Protein AF-G6E9U9-F1 (afdb_monomer_lite)

Sequence (140 aa):
MLRTDHERTADTSAVPAGVEQVDWLHEDGREKLQLRARAKLARVLGRGEQDKRLRRYQALAERRVQRGLAMLSRGRVVVTDRLHAHILSVLLDIPHVALDNNYGKVSGFARQWTGNYEGYRSAATRAEAFEIACADLGAN

Secondary structure (DSSP, 8-state):
----STT--S---PPPTT-----TT---HHHHHHHHHHHHHHHHH-S-HHHHHHHHHHHHHHHHHHHHHHHHTT-SSEEES-HHHHHHHHHTT--EEEEPPTT-HHHHHHHHHTTT-TTEEEESSHHHHHHHHHHHHH--

Foldseek 3Di:
DADPDPQHDPAPDDDDPPDDDDDLVDDDPVVVVVLVVVLVVCVVVDDDPVVSVVVSVVVVVVVSVVVLLVVLVVDQEEEYQDQVNVVVCLVVVHQYEYADTPVCVNVVVCVVPPVPPPSYHYDPHPVVRVVVRVVVVVVD

InterPro domains:
  IPR007345 Polysaccharide pyruvyl transferase [PF04230] (41-102)

Radius of gyration: 17.87 Å; chains: 1; bounding box: 44×34×49 Å

Organism: NCBI:txid1088721

pLDDT: mean 81.42, std 11.97, range [47.53, 96.5]

Structure (mmCIF, N/CA/C/O backbone):
data_AF-G6E9U9-F1
#
_entry.id   AF-G6E9U9-F1
#
loop_
_atom_site.group_PDB
_atom_site.id
_atom_site.type_symbol
_atom_site.label_atom_id
_atom_site.label_alt_id
_atom_site.label_comp_id
_atom_site.label_asym_id
_atom_site.label_entity_id
_atom_site.label_seq_id
_atom_site.pdbx_PDB_ins_code
_atom_site.Cartn_x
_atom_site.Cartn_y
_atom_site.Cartn_z
_atom_site.occupancy
_atom_site.B_iso_or_equiv
_atom_site.auth_seq_id
_atom_site.auth_comp_id
_atom_site.auth_asym_id
_atom_site.auth_atom_id
_atom_site.pdbx_PDB_model_num
ATOM 1 N N . MET A 1 1 ? -2.819 1.007 -7.771 1.00 71.56 1 MET A N 1
ATOM 2 C CA . MET A 1 1 ? -3.397 1.809 -6.678 1.00 71.56 1 MET A CA 1
ATOM 3 C C . MET A 1 1 ? -2.682 3.146 -6.581 1.00 71.56 1 MET A C 1
ATOM 5 O O . MET A 1 1 ? -1.570 3.189 -6.088 1.00 71.56 1 MET A O 1
ATOM 9 N N . LEU A 1 2 ? -3.262 4.218 -7.113 1.00 71.50 2 LEU A N 1
ATOM 10 C CA . LEU A 1 2 ? -2.526 5.470 -7.350 1.00 71.50 2 LEU A CA 1
ATOM 11 C C . LEU A 1 2 ? -3.321 6.649 -6.804 1.00 71.50 2 LEU A C 1
ATOM 13 O O . LEU A 1 2 ? -4.552 6.627 -6.867 1.00 71.50 2 LEU A O 1
ATOM 17 N N . ARG A 1 3 ? -2.637 7.646 -6.242 1.00 71.12 3 ARG A N 1
ATOM 18 C CA . ARG A 1 3 ? -3.290 8.817 -5.648 1.00 71.12 3 ARG A CA 1
ATOM 19 C C . ARG A 1 3 ? -3.914 9.728 -6.703 1.00 71.12 3 ARG A C 1
ATOM 21 O O . ARG A 1 3 ? -3.365 9.915 -7.790 1.00 71.12 3 ARG A O 1
ATOM 28 N N . THR A 1 4 ? -5.051 10.332 -6.359 1.00 62.31 4 THR A N 1
ATOM 29 C CA . THR A 1 4 ? -5.732 11.344 -7.186 1.00 62.31 4 THR A CA 1
ATOM 30 C C . THR A 1 4 ? -5.737 12.752 -6.571 1.00 62.31 4 THR A C 1
ATOM 32 O O . THR A 1 4 ? -6.385 13.636 -7.123 1.00 62.31 4 THR A O 1
ATOM 35 N N . ASP A 1 5 ? -5.076 12.973 -5.428 1.00 61.31 5 ASP A N 1
ATOM 36 C CA . ASP A 1 5 ? -5.007 14.261 -4.713 1.00 61.31 5 ASP A CA 1
ATOM 37 C C . ASP A 1 5 ? -3.812 15.140 -5.154 1.00 61.31 5 ASP A C 1
ATOM 39 O O . ASP A 1 5 ? -3.073 14.794 -6.073 1.00 61.31 5 ASP A O 1
ATOM 43 N N . HIS A 1 6 ? -3.619 16.309 -4.525 1.00 50.62 6 HIS A N 1
ATOM 44 C CA . HIS A 1 6 ? -2.570 17.283 -4.891 1.00 50.62 6 HIS A CA 1
ATOM 45 C C . HIS A 1 6 ? -1.129 16.761 -4.748 1.00 50.62 6 HIS A C 1
ATOM 47 O O . HIS A 1 6 ? -0.206 17.386 -5.260 1.00 50.62 6 HIS A O 1
ATOM 53 N N . GLU A 1 7 ? -0.928 15.625 -4.077 1.00 56.16 7 GLU A N 1
ATOM 54 C CA . GLU A 1 7 ? 0.373 14.954 -3.969 1.00 56.16 7 GLU A CA 1
ATOM 55 C C . GLU A 1 7 ? 0.637 13.973 -5.128 1.00 56.16 7 GLU A C 1
ATOM 57 O O . GLU A 1 7 ? 1.621 13.233 -5.088 1.00 56.16 7 GLU A O 1
ATOM 62 N N . ARG A 1 8 ? -0.226 13.944 -6.157 1.00 62.94 8 ARG A N 1
ATOM 63 C CA . ARG A 1 8 ? -0.003 13.160 -7.377 1.00 62.94 8 ARG A CA 1
ATOM 64 C C . ARG A 1 8 ? 1.308 13.591 -8.036 1.00 62.94 8 ARG A C 1
ATOM 66 O O . ARG A 1 8 ? 1.530 14.778 -8.273 1.00 62.94 8 ARG A O 1
ATOM 73 N N . THR A 1 9 ? 2.153 12.623 -8.383 1.00 60.38 9 THR A N 1
ATOM 74 C CA . THR A 1 9 ? 3.315 12.867 -9.241 1.00 60.38 9 THR A CA 1
ATOM 75 C C . THR A 1 9 ? 2.864 13.494 -10.567 1.00 60.38 9 THR A C 1
ATOM 77 O O . THR A 1 9 ? 1.781 13.204 -11.076 1.00 60.38 9 THR A O 1
ATOM 80 N N . ALA A 1 10 ? 3.676 14.400 -11.122 1.00 56.75 10 ALA A N 1
ATOM 81 C CA . ALA A 1 10 ? 3.343 15.138 -12.349 1.00 56.75 10 ALA A CA 1
ATOM 82 C C . ALA A 1 10 ? 3.174 14.228 -13.585 1.00 56.75 10 ALA A C 1
ATOM 84 O O . ALA A 1 10 ? 2.628 14.651 -14.603 1.00 56.75 10 ALA A O 1
ATOM 85 N N . ASP A 1 11 ? 3.617 12.976 -13.478 1.00 61.91 11 ASP A N 1
ATOM 86 C CA . ASP A 1 11 ? 3.505 11.950 -14.501 1.00 61.91 11 ASP A CA 1
ATOM 87 C C . ASP A 1 11 ? 2.040 11.506 -14.704 1.00 61.91 11 ASP A C 1
ATOM 89 O O . ASP A 1 11 ? 1.403 10.901 -13.835 1.00 61.91 11 ASP A O 1
ATOM 93 N N . THR A 1 12 ? 1.503 11.832 -15.881 1.00 63.16 12 THR A N 1
ATOM 94 C CA . THR A 1 12 ? 0.126 11.532 -16.312 1.00 63.16 12 THR A CA 1
ATOM 95 C C . THR A 1 12 ? 0.052 10.366 -17.297 1.00 63.16 12 THR A C 1
ATOM 97 O O . THR A 1 12 ? -0.980 10.191 -17.946 1.00 63.16 12 THR A O 1
ATOM 100 N N . SER A 1 13 ? 1.118 9.559 -17.394 1.00 66.12 13 SER A N 1
ATOM 101 C CA . SER A 1 13 ? 1.189 8.401 -18.289 1.00 66.12 13 SER A CA 1
ATOM 102 C C . SER A 1 13 ? -0.077 7.543 -18.227 1.00 66.12 13 SER A C 1
ATOM 104 O O . SER A 1 13 ? -0.586 7.215 -17.143 1.00 66.12 13 SER A O 1
AT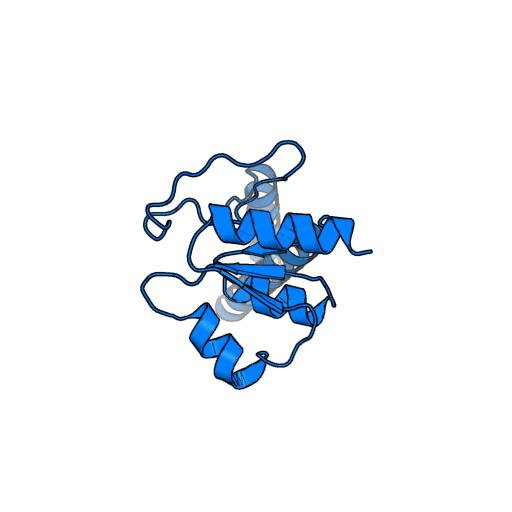OM 106 N N . ALA A 1 14 ? -0.592 7.204 -19.412 1.00 71.19 14 ALA A N 1
ATOM 107 C CA . ALA A 1 14 ? -1.838 6.471 -19.572 1.00 71.19 14 ALA A CA 1
ATOM 108 C C . ALA A 1 14 ? -1.779 5.112 -18.861 1.00 71.19 14 ALA A C 1
ATOM 110 O O . ALA A 1 14 ? -0.744 4.450 -18.816 1.00 71.19 14 ALA A O 1
ATOM 111 N N . VAL A 1 15 ? -2.911 4.701 -18.292 1.00 76.31 15 VAL A N 1
ATOM 112 C CA . VAL A 1 15 ? -3.049 3.378 -17.677 1.00 76.31 15 VAL A CA 1
ATOM 113 C C . VAL A 1 15 ? -3.194 2.336 -18.794 1.00 76.31 15 VAL A C 1
ATOM 115 O O . VAL A 1 15 ? -4.084 2.504 -19.632 1.00 76.31 15 VAL A O 1
ATOM 118 N N . PRO A 1 16 ? -2.357 1.281 -18.833 1.00 79.00 16 PRO A N 1
ATOM 119 C CA . PRO A 1 16 ? -2.470 0.225 -19.839 1.00 79.00 16 PRO A CA 1
ATOM 120 C C . PRO A 1 16 ? -3.819 -0.510 -19.792 1.00 79.00 16 PRO A C 1
ATOM 122 O O . PRO A 1 16 ? -4.470 -0.591 -18.747 1.00 79.00 16 PRO A O 1
ATOM 125 N N . ALA A 1 17 ? -4.234 -1.089 -20.923 1.00 76.12 17 ALA A N 1
ATOM 126 C CA . ALA A 1 17 ? -5.456 -1.890 -20.994 1.00 76.12 17 ALA A CA 1
ATOM 127 C C . ALA A 1 17 ? -5.381 -3.102 -20.044 1.00 76.12 17 ALA A C 1
ATOM 129 O O . ALA A 1 17 ? -4.368 -3.792 -19.988 1.00 76.12 17 ALA A O 1
ATOM 130 N N . GLY A 1 18 ? -6.456 -3.356 -19.290 1.00 76.44 18 GLY A N 1
ATOM 131 C CA . GLY A 1 18 ? -6.517 -4.440 -18.297 1.00 76.44 18 GLY A CA 1
ATOM 132 C C . GLY A 1 18 ? -6.002 -4.076 -16.897 1.00 76.44 18 GLY A C 1
ATOM 133 O O . GLY A 1 18 ? -6.149 -4.879 -15.979 1.00 76.44 18 GLY A O 1
ATOM 134 N N . VAL A 1 19 ? -5.459 -2.869 -16.695 1.00 80.06 19 VAL A N 1
ATOM 135 C CA . VAL A 1 19 ? -5.045 -2.381 -15.372 1.00 80.06 19 VAL A CA 1
ATOM 136 C C . VAL A 1 19 ? -6.193 -1.634 -14.695 1.00 80.06 19 VAL A C 1
ATOM 138 O O . VAL A 1 19 ? -6.656 -0.595 -15.166 1.00 80.06 19 VAL A O 1
ATOM 141 N N . GLU A 1 20 ? -6.631 -2.128 -13.538 1.00 83.00 20 GLU A N 1
ATOM 142 C CA . GLU A 1 20 ? -7.624 -1.437 -12.715 1.00 83.00 20 GLU A CA 1
ATOM 143 C C . GLU A 1 20 ? -6.955 -0.319 -11.897 1.00 83.00 20 GLU A C 1
ATOM 145 O O . GLU A 1 20 ? -6.203 -0.561 -10.946 1.00 83.00 20 GLU A O 1
ATOM 150 N N . GLN A 1 21 ? -7.229 0.940 -12.253 1.00 82.44 21 GLN A N 1
ATOM 151 C CA . GLN A 1 21 ? -6.793 2.080 -11.451 1.00 82.44 21 GLN A CA 1
ATOM 152 C C . GLN A 1 21 ? -7.813 2.380 -10.352 1.00 82.44 21 GLN A C 1
ATOM 154 O O . GLN A 1 21 ? -8.922 2.832 -10.621 1.00 82.44 21 GLN A O 1
ATOM 159 N N . VAL A 1 22 ? -7.394 2.206 -9.098 1.00 80.31 22 VAL A N 1
ATOM 160 C CA . VAL A 1 22 ? -8.215 2.540 -7.927 1.00 80.31 22 VAL A CA 1
ATOM 161 C C . VAL A 1 22 ? -7.446 3.440 -6.962 1.00 80.31 22 VAL A C 1
ATOM 163 O O . VAL A 1 22 ? -6.245 3.242 -6.743 1.00 80.31 22 VAL A O 1
ATOM 166 N N . ASP A 1 23 ? -8.148 4.403 -6.362 1.00 79.50 23 ASP A N 1
ATOM 167 C CA . ASP A 1 23 ? -7.664 5.195 -5.229 1.00 79.50 23 ASP A CA 1
ATOM 168 C C . ASP A 1 23 ? -8.340 4.717 -3.931 1.00 79.50 23 ASP A C 1
ATOM 170 O O . ASP A 1 23 ? -9.568 4.697 -3.836 1.00 79.50 23 ASP A O 1
ATOM 174 N N . TRP A 1 24 ? -7.546 4.378 -2.902 1.00 74.38 24 TRP A N 1
ATOM 175 C CA . TRP A 1 24 ? -8.071 4.016 -1.577 1.00 74.38 24 TRP A CA 1
ATOM 176 C C . TRP A 1 24 ? -9.022 5.065 -1.016 1.00 74.38 24 TRP A C 1
ATOM 178 O O . TRP A 1 24 ? -9.950 4.713 -0.300 1.00 74.38 24 TRP A O 1
ATOM 188 N N . LEU A 1 25 ? -8.747 6.354 -1.226 1.00 70.12 25 LEU A N 1
ATOM 189 C CA . LEU A 1 25 ? -9.487 7.421 -0.549 1.00 70.12 25 LEU A CA 1
ATOM 190 C C . LEU A 1 25 ? -10.885 7.627 -1.130 1.00 70.12 25 LEU A C 1
ATOM 192 O O . LEU A 1 25 ? -11.713 8.275 -0.486 1.00 70.12 25 LEU A O 1
ATOM 196 N N . HIS A 1 26 ? -11.173 7.051 -2.296 1.00 69.62 26 HIS A N 1
ATOM 197 C CA . HIS A 1 26 ? -12.510 7.092 -2.855 1.00 69.62 26 HIS A CA 1
ATOM 198 C C . HIS A 1 26 ? -13.418 6.121 -2.084 1.00 69.62 26 HIS A C 1
ATOM 200 O O . HIS A 1 26 ? -13.330 4.903 -2.204 1.00 69.62 26 HIS A O 1
ATOM 206 N N . GLU A 1 27 ? -14.258 6.680 -1.213 1.00 65.81 27 GLU A N 1
ATOM 207 C CA . GLU A 1 27 ? -15.283 5.948 -0.469 1.00 65.81 27 GLU A CA 1
ATOM 208 C C . GLU A 1 27 ? -16.614 6.050 -1.220 1.00 65.81 27 GLU A C 1
ATOM 210 O 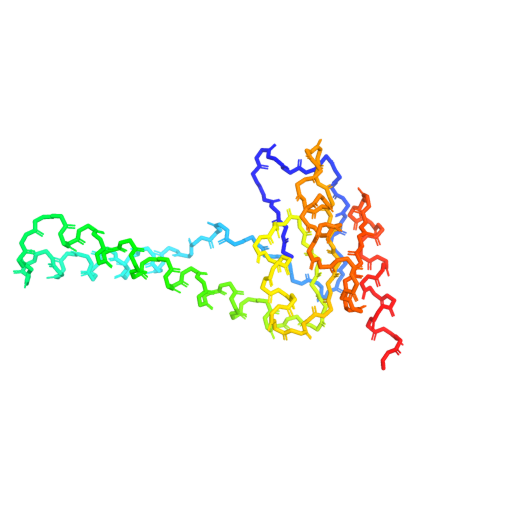O . GLU A 1 27 ? -17.114 7.158 -1.446 1.00 65.81 27 GLU A O 1
ATOM 215 N N . ASP A 1 28 ? -17.204 4.904 -1.555 1.00 65.81 28 ASP A N 1
ATOM 216 C CA . ASP A 1 28 ? -18.472 4.839 -2.273 1.00 65.81 28 ASP A CA 1
ATOM 217 C C . ASP A 1 28 ? -19.619 5.420 -1.415 1.00 65.81 28 ASP A C 1
ATOM 219 O O . ASP A 1 28 ? -19.687 5.224 -0.193 1.00 65.81 28 ASP A O 1
ATOM 223 N N . GLY A 1 29 ? -20.540 6.172 -2.024 1.00 62.38 29 GLY A N 1
ATOM 224 C CA . GLY A 1 29 ? -21.543 6.965 -1.290 1.00 62.38 29 GLY A CA 1
ATOM 225 C C . GLY A 1 29 ? -22.449 6.124 -0.376 1.00 62.38 29 GLY A C 1
ATOM 226 O O . GLY A 1 29 ? -22.879 6.579 0.692 1.00 62.38 29 GLY A O 1
ATOM 227 N N . ARG A 1 30 ? -22.681 4.860 -0.753 1.00 66.12 30 ARG A N 1
ATOM 228 C CA . ARG A 1 30 ? -23.455 3.883 0.029 1.00 66.12 30 ARG A CA 1
ATOM 229 C C . ARG A 1 30 ? -22.738 3.447 1.305 1.00 66.12 30 ARG A C 1
ATOM 231 O O . ARG A 1 30 ? -23.396 3.316 2.338 1.00 66.12 30 ARG A O 1
ATOM 238 N N . GLU A 1 31 ? -21.413 3.286 1.279 1.00 67.00 31 GLU A N 1
ATOM 239 C CA . GLU A 1 31 ? -20.634 2.955 2.481 1.00 67.00 31 GLU A CA 1
ATOM 240 C C . GLU A 1 31 ? -20.745 4.075 3.516 1.00 67.00 31 GLU A C 1
ATOM 242 O O . GLU A 1 31 ? -21.021 3.809 4.690 1.00 67.00 31 GLU A O 1
ATOM 247 N N . LYS A 1 32 ? -20.631 5.339 3.078 1.00 68.69 32 LYS A N 1
ATOM 248 C CA . LYS A 1 32 ? -20.811 6.511 3.954 1.00 68.69 32 LYS A CA 1
ATOM 249 C C . LYS A 1 32 ? -22.200 6.534 4.586 1.00 68.69 32 LYS A C 1
ATOM 251 O O . LYS A 1 32 ? -22.332 6.834 5.776 1.00 68.69 32 LYS A O 1
ATOM 256 N N . LEU A 1 33 ? -23.236 6.204 3.814 1.00 71.56 33 LEU A N 1
ATOM 257 C CA . LEU A 1 33 ? -24.613 6.158 4.304 1.00 71.56 33 LEU A CA 1
ATOM 258 C C . LEU A 1 33 ? -24.811 5.048 5.349 1.00 71.56 33 LEU A C 1
ATOM 260 O O . LEU A 1 33 ? -25.343 5.315 6.430 1.00 71.56 33 LEU A O 1
ATOM 264 N N . GLN A 1 34 ? -24.320 3.835 5.084 1.00 75.88 34 GLN A N 1
ATOM 265 C CA . GLN A 1 34 ? -24.378 2.721 6.036 1.00 75.88 34 GLN A CA 1
ATOM 266 C C . GLN A 1 34 ? -23.599 3.018 7.323 1.00 75.88 34 GLN A C 1
ATOM 268 O O . GLN A 1 34 ? -24.046 2.679 8.424 1.00 75.88 34 GLN A O 1
ATOM 273 N N . LEU A 1 35 ? -22.439 3.673 7.211 1.00 71.44 35 LEU A N 1
ATOM 274 C CA . LEU A 1 35 ? -21.639 4.083 8.363 1.00 71.44 35 LEU A CA 1
ATOM 275 C C . LEU A 1 35 ? -22.392 5.101 9.229 1.00 71.44 35 LEU A C 1
ATOM 277 O O . LEU A 1 35 ? -22.443 4.956 10.452 1.00 71.44 35 LEU A O 1
ATOM 281 N N . ARG A 1 36 ? -23.035 6.093 8.597 1.00 73.56 36 ARG A N 1
ATOM 282 C CA . ARG A 1 36 ? -23.882 7.092 9.270 1.00 73.56 36 ARG A CA 1
ATOM 283 C C . ARG A 1 36 ? -25.067 6.444 9.986 1.00 73.56 36 ARG A C 1
ATOM 285 O O . ARG A 1 36 ? -25.339 6.799 11.134 1.00 73.56 36 ARG A O 1
ATOM 292 N N . ALA A 1 37 ? -25.739 5.487 9.348 1.00 76.44 37 ALA A N 1
ATOM 293 C CA . ALA A 1 37 ? -26.858 4.757 9.943 1.00 76.44 37 ALA A CA 1
ATOM 294 C C . ALA A 1 37 ? -26.422 3.970 11.194 1.00 76.44 37 ALA A C 1
ATOM 296 O O . ALA A 1 37 ? -27.003 4.139 12.268 1.00 76.44 37 ALA A O 1
ATOM 297 N N . ARG A 1 38 ? -25.328 3.199 11.100 1.00 72.25 38 ARG A N 1
ATOM 298 C CA . ARG A 1 38 ? -24.752 2.468 12.244 1.00 72.25 38 ARG A CA 1
ATOM 299 C C . ARG A 1 38 ? -24.284 3.401 13.365 1.00 72.25 38 ARG A C 1
ATOM 301 O O . ARG A 1 38 ? -24.520 3.118 14.537 1.00 72.25 38 ARG A O 1
ATOM 308 N N . ALA A 1 39 ? -23.675 4.539 13.029 1.00 69.81 39 ALA A N 1
ATOM 309 C CA . ALA A 1 39 ? -23.238 5.525 14.016 1.00 69.81 39 ALA A CA 1
ATOM 310 C C . ALA A 1 39 ? -24.410 6.187 14.764 1.00 69.81 39 ALA A C 1
ATOM 312 O O . ALA A 1 39 ? -24.263 6.477 15.956 1.00 69.81 39 ALA A O 1
ATOM 313 N N . LYS A 1 40 ? -25.555 6.418 14.096 1.00 71.94 40 LYS A N 1
ATOM 314 C CA . LYS A 1 40 ? -26.800 6.889 14.731 1.00 71.94 40 LYS A CA 1
ATOM 315 C C . LYS A 1 40 ? -27.348 5.849 15.709 1.00 71.94 40 LYS A C 1
ATOM 317 O O . LYS A 1 40 ? -27.608 6.201 16.854 1.00 71.94 40 LYS A O 1
ATOM 322 N N . LEU A 1 41 ? -27.426 4.583 15.298 1.00 71.44 41 LEU A N 1
ATOM 323 C CA . LEU A 1 41 ? -27.905 3.490 16.152 1.00 71.44 41 LEU A CA 1
ATOM 324 C C . LEU A 1 41 ? -27.025 3.302 17.403 1.00 71.44 41 LEU A C 1
ATOM 326 O O . LEU A 1 41 ? -27.528 3.262 18.522 1.00 71.44 41 LEU A O 1
ATOM 330 N N . ALA A 1 42 ? -25.698 3.309 17.241 1.00 66.38 42 ALA A N 1
ATOM 331 C CA . ALA A 1 42 ? -24.753 3.236 18.360 1.00 66.38 42 ALA A CA 1
ATOM 332 C C . ALA A 1 42 ? -24.847 4.436 19.328 1.00 66.38 42 ALA A C 1
ATOM 334 O O . ALA A 1 42 ? -24.430 4.346 20.481 1.00 66.38 42 ALA A O 1
ATOM 335 N N . ARG A 1 43 ? -25.390 5.576 18.872 1.00 65.00 43 ARG A N 1
ATOM 336 C CA . ARG A 1 43 ? -25.603 6.770 19.704 1.00 65.00 43 ARG A CA 1
ATOM 337 C C . ARG A 1 43 ? -26.716 6.550 20.727 1.00 65.00 43 ARG A C 1
ATOM 339 O O . ARG A 1 43 ? -26.557 6.999 21.860 1.00 65.00 43 ARG A O 1
ATOM 346 N N . VAL A 1 44 ? -27.770 5.844 20.309 1.00 68.31 44 VAL A N 1
ATOM 347 C CA . VAL A 1 44 ? -28.953 5.492 21.110 1.00 68.31 44 VAL A CA 1
ATOM 348 C C . VAL A 1 44 ? -28.634 4.396 22.131 1.00 68.31 44 VAL A C 1
ATOM 350 O O . VAL A 1 44 ? -29.163 4.420 23.233 1.00 68.31 44 VAL A O 1
ATOM 353 N N . LEU A 1 45 ? -27.725 3.474 21.797 1.00 66.38 45 LEU A N 1
ATOM 354 C CA . LEU A 1 45 ? -27.436 2.283 22.609 1.00 66.38 45 LEU A CA 1
ATOM 355 C C . LEU A 1 45 ? -26.195 2.393 23.527 1.00 66.38 45 LEU A C 1
ATOM 357 O O . LEU A 1 45 ? -25.886 1.442 24.239 1.00 66.38 45 LEU A O 1
ATOM 361 N N . GLY A 1 46 ? -25.435 3.497 23.504 1.00 58.06 46 GLY A N 1
ATOM 362 C CA . GLY A 1 46 ? -24.095 3.544 24.120 1.00 58.06 46 GLY A CA 1
ATOM 363 C C . GLY A 1 46 ? -23.952 4.328 25.438 1.00 58.06 46 GLY A C 1
ATOM 364 O O . GLY A 1 46 ? -24.437 5.455 25.559 1.00 58.06 46 GLY A O 1
ATOM 365 N N . ARG A 1 47 ? -23.162 3.759 26.365 1.00 69.56 47 ARG A N 1
ATOM 366 C CA . ARG A 1 47 ? -22.456 4.417 27.491 1.00 69.56 47 ARG A CA 1
ATOM 367 C C . ARG A 1 47 ? -21.394 5.412 26.965 1.00 69.56 47 ARG A C 1
ATOM 369 O O . ARG A 1 47 ? -20.897 5.186 25.869 1.00 69.56 47 ARG A O 1
ATOM 376 N N . GLY A 1 48 ? -21.098 6.485 27.719 1.00 72.25 48 GLY A N 1
ATOM 377 C CA . GLY A 1 48 ? -19.970 7.444 27.579 1.00 72.25 48 GLY A CA 1
ATOM 378 C C . GLY A 1 48 ? -19.620 8.009 26.180 1.00 72.25 48 GLY A C 1
ATOM 379 O O . GLY A 1 48 ? -19.259 7.277 25.266 1.00 72.25 48 GLY A O 1
ATOM 380 N N . GLU A 1 49 ? -19.616 9.336 25.987 1.00 74.88 49 GLU A N 1
ATOM 381 C CA . GLU A 1 49 ? -19.292 9.946 24.673 1.00 74.88 49 GLU A CA 1
ATOM 382 C C . GLU A 1 49 ? -17.871 9.634 24.153 1.00 74.88 49 GLU A C 1
ATOM 384 O O . GLU A 1 49 ? -17.669 9.555 22.938 1.00 74.88 49 GLU A O 1
ATOM 389 N N . GLN A 1 50 ? -16.894 9.414 25.040 1.00 79.00 50 GLN A N 1
ATOM 390 C CA . GLN A 1 50 ? -15.526 9.040 24.652 1.00 79.00 50 GLN A CA 1
ATOM 391 C C . GLN A 1 50 ? -15.453 7.609 24.095 1.00 79.00 50 GLN A C 1
ATOM 393 O O . GLN A 1 50 ? -14.927 7.411 22.996 1.00 79.00 50 GLN A O 1
ATOM 398 N N . ASP A 1 51 ? -16.080 6.639 24.763 1.00 79.62 51 ASP A N 1
ATOM 399 C CA . ASP A 1 51 ? -16.141 5.243 24.307 1.00 79.62 51 ASP A CA 1
ATOM 400 C C . ASP A 1 51 ? -16.839 5.117 22.949 1.00 79.62 51 ASP A C 1
ATOM 402 O O . ASP A 1 51 ? -16.405 4.368 22.069 1.00 79.62 51 ASP A O 1
ATOM 406 N N . LYS A 1 52 ? -17.905 5.899 22.731 1.00 77.38 52 LYS A N 1
ATOM 407 C CA . LYS A 1 52 ? -18.597 5.956 21.435 1.00 77.38 52 LYS A CA 1
ATOM 408 C C . LYS A 1 52 ? -17.685 6.457 20.319 1.00 77.38 52 LYS A C 1
ATOM 410 O O . LYS A 1 52 ? -17.766 5.952 19.199 1.00 77.38 52 LYS A O 1
ATOM 415 N N . ARG A 1 53 ? -16.847 7.465 20.588 1.00 80.94 53 ARG A N 1
ATOM 416 C CA . ARG A 1 53 ? -15.891 7.992 19.601 1.00 80.94 53 ARG A CA 1
ATOM 417 C C . ARG A 1 53 ? -14.827 6.954 19.269 1.00 80.94 53 ARG A C 1
ATOM 419 O O . ARG A 1 53 ? -14.612 6.701 18.087 1.00 80.94 53 ARG A O 1
ATOM 426 N N . LEU A 1 54 ? -14.240 6.316 20.282 1.00 84.50 54 LEU A N 1
ATOM 427 C CA . LEU A 1 54 ? -13.233 5.273 20.089 1.00 84.50 54 LEU A CA 1
ATOM 428 C C . LEU A 1 54 ? -13.774 4.125 19.227 1.00 84.50 54 LEU A C 1
ATOM 430 O O . LEU A 1 54 ? -13.190 3.812 18.192 1.00 84.50 54 LEU A O 1
ATOM 434 N N . ARG A 1 55 ? -14.948 3.582 19.573 1.00 79.88 55 ARG A N 1
ATOM 435 C CA . ARG A 1 55 ? -15.586 2.497 18.807 1.00 79.88 55 ARG A CA 1
ATOM 436 C C . ARG A 1 55 ? -15.877 2.885 17.360 1.00 79.88 55 ARG A C 1
ATOM 438 O O . ARG A 1 55 ? -15.747 2.062 16.459 1.00 79.88 55 ARG A O 1
ATOM 445 N N . ARG A 1 56 ? -16.278 4.137 17.114 1.00 79.50 56 ARG A N 1
ATOM 446 C CA . ARG A 1 56 ? -16.509 4.638 15.749 1.00 79.50 56 ARG A CA 1
ATOM 447 C C . ARG A 1 56 ? -15.215 4.706 14.946 1.00 79.50 56 ARG A C 1
ATOM 449 O O . ARG A 1 56 ? -15.229 4.307 13.786 1.00 79.50 56 ARG A O 1
ATOM 456 N N . TYR A 1 57 ? -14.128 5.195 15.542 1.00 84.94 57 TYR A N 1
ATOM 457 C CA . TYR A 1 57 ? -12.829 5.237 14.873 1.00 84.94 57 TYR A CA 1
ATOM 458 C C . TYR A 1 57 ? -12.283 3.838 14.598 1.00 84.94 57 TYR A C 1
ATOM 460 O O . TYR A 1 57 ? -11.850 3.592 13.478 1.00 84.94 57 TYR A O 1
ATOM 46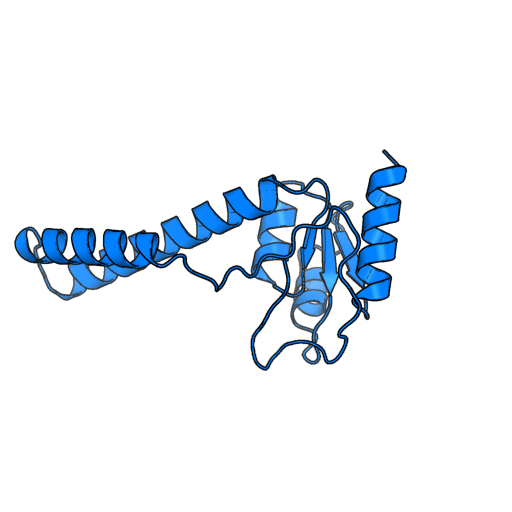8 N N . GLN A 1 58 ? -12.386 2.915 15.559 1.00 85.62 58 GLN A N 1
ATOM 469 C CA . GLN A 1 58 ? -12.004 1.510 15.377 1.00 85.62 58 GLN A CA 1
ATOM 470 C C . GLN A 1 58 ? -12.790 0.862 14.233 1.00 85.62 58 GLN A C 1
ATOM 472 O O . GLN A 1 58 ? -12.194 0.395 13.269 1.00 85.62 58 GLN A O 1
ATOM 477 N N . ALA A 1 59 ? -14.124 0.954 14.259 1.00 83.25 59 ALA A N 1
ATOM 478 C CA . ALA A 1 59 ? -14.965 0.379 13.210 1.00 83.25 59 ALA A CA 1
ATOM 479 C C . ALA A 1 59 ? -14.700 0.991 11.823 1.00 83.25 59 ALA A C 1
ATOM 481 O O . ALA A 1 59 ? -14.848 0.319 10.803 1.00 83.25 59 ALA A O 1
ATOM 482 N N . LEU A 1 60 ? -14.341 2.276 11.757 1.00 84.56 60 LEU A N 1
ATOM 483 C CA . LEU A 1 60 ? -13.968 2.925 10.503 1.00 84.56 60 LEU A CA 1
ATOM 484 C C . LEU A 1 60 ? -12.585 2.473 10.017 1.00 84.56 60 LEU A C 1
ATOM 486 O O . LEU A 1 60 ? -12.416 2.229 8.824 1.00 84.56 60 LEU A O 1
ATOM 490 N N . ALA A 1 61 ? -11.613 2.357 10.922 1.00 86.94 61 ALA A N 1
ATOM 491 C CA . ALA A 1 61 ? -10.270 1.885 10.611 1.00 86.94 61 ALA A CA 1
ATOM 492 C C . ALA A 1 61 ? -10.298 0.440 10.093 1.00 86.94 61 ALA A C 1
ATOM 494 O O . ALA A 1 61 ? -9.781 0.180 9.009 1.00 86.94 61 ALA A O 1
ATOM 495 N N . GLU A 1 62 ? -10.990 -0.460 10.796 1.00 87.62 62 GLU A N 1
ATOM 496 C CA . GLU A 1 62 ? -11.161 -1.864 10.400 1.00 87.62 62 GLU A CA 1
ATOM 497 C C . GLU A 1 62 ? -11.751 -1.986 8.995 1.00 87.62 62 GLU A C 1
ATOM 499 O O . GLU A 1 62 ? -11.201 -2.686 8.149 1.00 87.62 62 GLU A O 1
ATOM 504 N N . ARG A 1 63 ? -12.824 -1.244 8.698 1.00 85.69 63 ARG A N 1
ATOM 505 C CA . ARG A 1 63 ? -13.435 -1.270 7.361 1.00 85.69 63 ARG A CA 1
ATOM 506 C C . ARG A 1 63 ? -12.512 -0.758 6.272 1.00 85.69 63 ARG A C 1
ATOM 508 O O . ARG A 1 63 ? -12.497 -1.313 5.179 1.00 85.69 63 ARG A O 1
ATOM 515 N N . ARG A 1 64 ? -11.754 0.305 6.542 1.00 87.00 64 ARG A N 1
ATOM 516 C CA . ARG A 1 64 ? -10.805 0.855 5.565 1.00 87.00 64 ARG A CA 1
ATOM 517 C C . ARG A 1 64 ? -9.686 -0.129 5.263 1.00 87.00 64 ARG A C 1
ATOM 519 O O . ARG A 1 64 ? -9.323 -0.255 4.095 1.00 87.00 64 ARG A O 1
ATOM 526 N N . VAL A 1 65 ? -9.189 -0.830 6.283 1.00 90.75 65 VAL A N 1
ATOM 527 C CA . VAL A 1 65 ? -8.211 -1.911 6.118 1.00 90.75 65 VAL A CA 1
ATOM 528 C C . VAL A 1 65 ? -8.825 -3.054 5.317 1.00 90.75 65 VAL A C 1
ATOM 530 O O . VAL A 1 65 ? -8.278 -3.398 4.278 1.00 90.75 65 VAL A O 1
ATOM 533 N N . GLN A 1 66 ? -9.993 -3.569 5.712 1.00 90.00 66 GLN A N 1
ATOM 534 C CA . GLN A 1 66 ? -10.689 -4.646 4.994 1.00 90.00 66 GLN A CA 1
ATOM 535 C C . GLN A 1 66 ? -10.924 -4.312 3.519 1.00 90.00 66 GLN A C 1
ATOM 537 O O . GLN A 1 66 ? -10.679 -5.146 2.651 1.00 90.00 66 GLN A O 1
ATOM 542 N N . ARG A 1 67 ? -11.344 -3.079 3.219 1.00 88.06 67 ARG A N 1
ATOM 543 C CA . ARG A 1 67 ? -11.505 -2.623 1.837 1.00 88.06 67 ARG A CA 1
ATOM 544 C C . ARG A 1 67 ? -10.174 -2.602 1.092 1.00 88.06 67 ARG A C 1
ATOM 546 O O . ARG A 1 67 ? -10.112 -3.076 -0.033 1.00 88.06 67 ARG A O 1
ATOM 553 N N . GLY A 1 68 ? -9.121 -2.074 1.713 1.00 90.00 68 GLY A N 1
ATOM 554 C CA . GLY A 1 68 ? -7.779 -2.070 1.131 1.00 90.00 68 GLY A CA 1
ATOM 555 C C . GLY A 1 68 ? -7.280 -3.470 0.801 1.00 90.00 68 GLY A C 1
ATOM 556 O O . GLY A 1 68 ? -6.823 -3.696 -0.312 1.00 90.00 68 GLY A O 1
ATOM 557 N N . LEU A 1 69 ? -7.446 -4.414 1.731 1.00 92.69 69 LEU A N 1
ATOM 558 C CA . LEU A 1 69 ? -7.124 -5.825 1.519 1.00 92.69 69 LEU A CA 1
ATOM 559 C C . LEU A 1 69 ? -7.897 -6.386 0.321 1.00 92.69 69 LEU A C 1
ATOM 561 O O . LEU A 1 69 ? -7.289 -6.878 -0.620 1.00 92.69 69 LEU A O 1
ATOM 565 N N . ALA A 1 70 ? -9.223 -6.221 0.300 1.00 90.31 70 ALA A N 1
ATOM 566 C CA . ALA A 1 70 ? -10.058 -6.695 -0.803 1.00 90.31 70 ALA A CA 1
ATOM 567 C C . ALA A 1 70 ? -9.677 -6.069 -2.155 1.00 90.31 70 ALA A C 1
ATOM 569 O O . ALA A 1 70 ? -9.762 -6.730 -3.184 1.00 90.31 70 ALA A O 1
ATOM 570 N N . MET A 1 71 ? -9.256 -4.803 -2.172 1.00 89.31 71 MET A N 1
ATOM 571 C CA . MET A 1 71 ? -8.785 -4.133 -3.384 1.00 89.31 71 MET A CA 1
ATOM 572 C C . MET A 1 71 ? -7.437 -4.683 -3.860 1.00 89.31 71 MET A C 1
ATOM 574 O O . MET A 1 71 ? -7.286 -4.952 -5.048 1.00 89.31 71 MET A O 1
ATOM 578 N N . LEU A 1 72 ? -6.470 -4.845 -2.953 1.00 92.25 72 LEU A N 1
ATOM 579 C CA . LEU A 1 72 ? -5.123 -5.319 -3.281 1.00 92.25 72 LEU A CA 1
ATOM 580 C C . LEU A 1 72 ? -5.139 -6.778 -3.743 1.00 92.25 72 LEU A C 1
ATOM 582 O O . LEU A 1 72 ? -4.548 -7.091 -4.770 1.00 92.25 72 LEU A O 1
ATOM 586 N N . SER A 1 73 ? -5.896 -7.641 -3.062 1.00 92.31 73 SER A N 1
ATOM 587 C CA . SER A 1 73 ? -5.991 -9.072 -3.380 1.00 92.31 73 SER A CA 1
ATOM 588 C C . SER A 1 73 ? -6.639 -9.386 -4.735 1.00 92.31 73 SER A C 1
ATOM 590 O O . SER A 1 73 ? -6.625 -10.538 -5.157 1.00 92.31 73 SER A O 1
ATOM 592 N N . ARG A 1 74 ? -7.222 -8.399 -5.431 1.00 90.00 74 ARG A N 1
ATOM 593 C CA . ARG A 1 74 ? -7.747 -8.578 -6.798 1.00 90.00 74 ARG A CA 1
ATOM 594 C C . ARG A 1 74 ? -6.649 -8.534 -7.862 1.00 90.00 74 ARG A C 1
ATOM 596 O O . ARG A 1 74 ? -6.863 -9.033 -8.963 1.00 90.00 74 ARG A O 1
ATOM 603 N N . GLY A 1 75 ? -5.511 -7.909 -7.561 1.00 88.56 75 GLY A N 1
ATOM 604 C CA . GLY A 1 75 ? -4.385 -7.787 -8.480 1.00 88.56 75 GLY A CA 1
ATOM 605 C C . GLY A 1 75 ? -3.396 -8.938 -8.325 1.00 88.56 75 GLY A C 1
ATOM 606 O O . GLY A 1 75 ? -3.088 -9.344 -7.211 1.00 88.56 75 GLY A O 1
ATOM 607 N N . ARG A 1 76 ? -2.853 -9.425 -9.448 1.00 91.56 76 ARG A N 1
ATOM 608 C CA . ARG A 1 76 ? -1.686 -10.329 -9.452 1.00 91.56 76 ARG A CA 1
ATOM 609 C C . ARG A 1 76 ? -0.380 -9.589 -9.148 1.00 91.56 76 ARG A C 1
ATOM 611 O O . ARG A 1 76 ? 0.520 -10.164 -8.557 1.00 91.56 76 ARG A O 1
ATOM 618 N N . VAL A 1 77 ? -0.300 -8.323 -9.563 1.00 94.12 77 VAL A N 1
ATOM 619 C CA . VAL A 1 77 ? 0.795 -7.390 -9.274 1.00 94.12 77 VAL A CA 1
ATOM 620 C C . VAL A 1 77 ? 0.184 -6.033 -8.933 1.00 94.12 77 VAL A C 1
ATOM 622 O O . VAL A 1 77 ? -0.802 -5.619 -9.551 1.00 94.12 77 VAL A O 1
ATOM 625 N N . VAL A 1 78 ? 0.748 -5.326 -7.953 1.00 94.62 78 VAL A N 1
ATOM 626 C CA . VAL A 1 78 ? 0.264 -4.009 -7.515 1.00 94.62 78 VAL A CA 1
ATOM 627 C C . VAL A 1 78 ? 1.272 -2.917 -7.861 1.00 94.62 78 VAL A C 1
ATOM 629 O O . VAL A 1 78 ? 2.408 -2.946 -7.420 1.00 94.62 78 VAL A O 1
ATOM 632 N N . VAL A 1 79 ? 0.842 -1.873 -8.568 1.00 93.31 79 VAL A N 1
ATOM 633 C CA . VAL A 1 79 ? 1.622 -0.627 -8.703 1.00 93.31 79 VAL A CA 1
ATOM 634 C C . VAL A 1 79 ? 1.081 0.409 -7.723 1.00 93.31 79 VAL A C 1
ATOM 636 O O . VAL A 1 79 ? -0.128 0.671 -7.735 1.00 93.31 79 VAL A O 1
ATOM 639 N N . THR A 1 80 ? 1.921 0.996 -6.867 1.00 91.56 80 THR A N 1
ATOM 640 C CA . THR A 1 80 ? 1.452 1.909 -5.811 1.00 91.56 80 THR A CA 1
ATOM 641 C C . THR A 1 80 ? 2.415 3.031 -5.444 1.00 91.56 80 THR A C 1
ATOM 643 O O . THR A 1 80 ? 3.610 2.825 -5.353 1.00 91.56 80 THR A O 1
ATOM 646 N N . ASP A 1 81 ? 1.885 4.211 -5.137 1.00 89.38 81 ASP A N 1
ATOM 647 C CA . ASP A 1 81 ? 2.593 5.349 -4.520 1.00 89.38 81 ASP A CA 1
ATOM 648 C C . ASP A 1 81 ? 2.243 5.524 -3.022 1.00 89.38 81 ASP A C 1
ATOM 650 O O . ASP A 1 81 ? 2.683 6.458 -2.343 1.00 89.38 81 ASP A O 1
ATOM 654 N N . ARG A 1 82 ? 1.407 4.628 -2.479 1.00 88.31 82 ARG A N 1
ATOM 655 C CA . ARG A 1 82 ? 0.941 4.642 -1.087 1.00 88.31 82 ARG A CA 1
ATOM 656 C C . ARG A 1 82 ? 1.767 3.698 -0.219 1.00 88.31 82 ARG A C 1
ATOM 658 O O . ARG A 1 82 ? 1.724 2.485 -0.414 1.00 88.31 82 ARG A O 1
ATOM 665 N N . LEU A 1 83 ? 2.370 4.236 0.845 1.00 90.31 83 LEU A N 1
ATOM 666 C CA . LEU A 1 83 ? 3.119 3.454 1.841 1.00 90.31 83 LEU A CA 1
ATOM 667 C C . LEU A 1 83 ? 2.299 2.304 2.452 1.00 90.31 83 LEU A C 1
ATOM 669 O O . LEU A 1 83 ? 2.790 1.192 2.583 1.00 90.31 83 LEU A O 1
ATOM 673 N N . HIS A 1 84 ? 1.034 2.536 2.807 1.00 91.62 84 HIS A N 1
ATOM 674 C CA . HIS A 1 84 ? 0.206 1.469 3.381 1.00 91.62 84 HIS A CA 1
ATOM 675 C C . HIS A 1 84 ? -0.094 0.352 2.378 1.00 91.62 84 HIS A C 1
ATOM 677 O O . HIS A 1 84 ? -0.224 -0.797 2.777 1.00 91.62 84 HIS A O 1
ATOM 683 N N . ALA A 1 85 ? -0.193 0.671 1.087 1.00 92.88 85 ALA A N 1
ATOM 684 C CA . ALA A 1 85 ? -0.373 -0.354 0.069 1.00 92.88 85 ALA A CA 1
ATOM 685 C C . ALA A 1 85 ? 0.918 -1.159 -0.139 1.00 92.88 85 ALA A C 1
ATOM 687 O O . ALA A 1 85 ? 0.819 -2.366 -0.309 1.00 92.88 85 ALA A O 1
ATOM 688 N N . HIS A 1 86 ? 2.100 -0.535 -0.026 1.00 94.25 86 HIS A N 1
ATOM 689 C CA . HIS A 1 86 ? 3.387 -1.247 0.059 1.00 94.25 86 HIS A CA 1
ATOM 690 C C . HIS A 1 86 ? 3.395 -2.233 1.234 1.00 94.25 86 HIS A C 1
ATOM 692 O O . HIS A 1 86 ? 3.505 -3.436 1.033 1.00 94.25 86 HIS A O 1
ATOM 698 N N . ILE A 1 87 ? 3.159 -1.741 2.456 1.00 95.06 87 ILE A N 1
ATOM 699 C CA . ILE A 1 87 ? 3.170 -2.571 3.674 1.00 95.06 87 ILE A CA 1
ATOM 700 C C . ILE A 1 87 ? 2.191 -3.744 3.563 1.00 95.06 87 ILE A C 1
ATOM 702 O O . ILE A 1 87 ? 2.551 -4.876 3.868 1.00 95.06 87 ILE A O 1
ATOM 706 N N . LEU A 1 88 ? 0.956 -3.495 3.122 1.00 95.94 88 LEU A N 1
ATOM 707 C CA . LEU A 1 88 ? -0.024 -4.568 2.978 1.00 95.94 88 LEU A CA 1
ATOM 708 C C . LEU A 1 88 ? 0.326 -5.545 1.855 1.00 95.94 88 LEU A C 1
ATOM 710 O O . LEU A 1 88 ? 0.055 -6.725 2.015 1.00 95.94 88 LEU A O 1
ATOM 714 N N . SER A 1 89 ? 0.925 -5.092 0.751 1.00 96.25 89 SER A N 1
ATOM 715 C CA . SER A 1 89 ? 1.327 -5.996 -0.336 1.00 96.25 89 SER A CA 1
ATOM 716 C C . SER A 1 89 ? 2.446 -6.937 0.112 1.00 96.25 89 SER A C 1
ATOM 718 O O . SER A 1 89 ? 2.380 -8.119 -0.195 1.00 96.25 89 SER A O 1
ATOM 720 N N . VAL A 1 90 ? 3.396 -6.453 0.925 1.00 96.50 90 VAL A N 1
ATOM 721 C CA . VAL A 1 90 ? 4.386 -7.311 1.605 1.00 96.50 90 VAL A CA 1
ATOM 722 C C . VAL A 1 90 ? 3.691 -8.339 2.506 1.00 96.50 90 VAL A C 1
ATOM 724 O O . VAL A 1 90 ? 3.994 -9.522 2.439 1.00 96.50 90 VAL A O 1
ATOM 727 N N . LEU A 1 91 ? 2.735 -7.911 3.340 1.00 96.50 91 LEU A N 1
ATOM 728 C CA . LEU A 1 91 ? 2.039 -8.811 4.276 1.00 96.50 91 LEU A CA 1
ATOM 729 C C . LEU A 1 91 ? 1.137 -9.846 3.589 1.00 96.50 91 LEU A C 1
ATOM 731 O O . LEU A 1 91 ? 0.862 -10.892 4.171 1.00 96.50 91 LEU A O 1
ATOM 735 N N . LEU A 1 92 ? 0.641 -9.534 2.393 1.00 95.88 92 LEU A N 1
ATOM 736 C CA . LEU A 1 92 ? -0.206 -10.415 1.590 1.00 95.88 92 LEU A CA 1
ATOM 737 C C . LEU A 1 92 ? 0.588 -11.299 0.622 1.00 95.88 92 LEU A C 1
ATOM 739 O O . LEU A 1 92 ? -0.034 -12.067 -0.105 1.00 95.88 92 LEU A O 1
ATOM 743 N N . ASP A 1 93 ? 1.915 -11.169 0.595 1.00 96.25 93 ASP A N 1
ATOM 744 C CA . ASP A 1 93 ? 2.794 -11.829 -0.373 1.00 96.25 93 ASP A CA 1
ATOM 745 C C . ASP A 1 93 ? 2.416 -11.526 -1.841 1.00 96.25 93 ASP A C 1
ATOM 747 O O . ASP A 1 93 ? 2.413 -12.386 -2.718 1.00 96.25 93 ASP A O 1
ATOM 751 N N . ILE A 1 94 ? 2.028 -10.274 -2.117 1.00 95.75 94 ILE A N 1
ATOM 752 C CA . ILE A 1 94 ? 1.648 -9.816 -3.459 1.00 95.75 94 ILE A CA 1
ATOM 753 C C . ILE A 1 94 ? 2.832 -9.056 -4.073 1.00 95.75 94 ILE A C 1
ATOM 755 O O . ILE A 1 94 ? 3.296 -8.071 -3.476 1.00 95.75 94 ILE A O 1
ATOM 759 N N . PRO A 1 95 ? 3.321 -9.451 -5.264 1.00 96.19 95 PRO A N 1
ATOM 760 C CA . PRO A 1 95 ? 4.340 -8.693 -5.976 1.00 96.19 95 PRO A CA 1
ATOM 761 C C . PRO A 1 95 ? 3.872 -7.266 -6.253 1.00 96.19 95 PRO A C 1
ATOM 763 O O . PRO A 1 95 ? 2.721 -7.026 -6.635 1.00 96.19 95 PRO A O 1
ATOM 766 N N . HIS A 1 96 ? 4.744 -6.290 -6.036 1.00 95.62 96 HIS A N 1
ATOM 767 C CA . HIS A 1 96 ? 4.374 -4.896 -6.190 1.00 95.62 96 HIS A CA 1
ATOM 768 C C . HIS A 1 96 ? 5.545 -3.989 -6.544 1.00 95.62 96 HIS A C 1
ATOM 770 O O . HIS A 1 96 ? 6.676 -4.159 -6.088 1.00 95.62 96 HIS A O 1
ATOM 776 N N . VAL A 1 97 ? 5.218 -2.959 -7.320 1.00 95.06 97 VAL A N 1
ATOM 777 C CA . VAL A 1 97 ? 6.131 -1.892 -7.708 1.00 95.06 97 VAL A CA 1
ATOM 778 C C . VAL A 1 97 ? 5.721 -0.613 -6.994 1.00 95.06 97 VAL A C 1
ATOM 780 O O . VAL A 1 97 ? 4.610 -0.103 -7.189 1.00 95.06 97 VAL A O 1
ATOM 783 N N . ALA A 1 98 ? 6.607 -0.092 -6.151 1.00 92.81 98 ALA A N 1
ATOM 784 C CA . ALA A 1 98 ? 6.388 1.173 -5.477 1.00 92.81 98 ALA A CA 1
ATOM 785 C C . ALA A 1 98 ? 6.944 2.349 -6.281 1.00 92.81 98 ALA A C 1
ATOM 787 O O . ALA A 1 98 ? 8.123 2.384 -6.632 1.00 92.81 98 ALA A O 1
ATOM 788 N N . LEU A 1 99 ? 6.093 3.343 -6.497 1.00 89.00 99 LEU A N 1
ATOM 789 C CA . LEU A 1 99 ? 6.466 4.659 -6.981 1.00 89.00 99 LEU A CA 1
ATOM 790 C C . LEU A 1 99 ? 6.879 5.511 -5.798 1.00 89.00 99 LEU A C 1
ATOM 792 O O . LEU A 1 99 ? 6.078 5.770 -4.891 1.00 89.00 99 LEU A O 1
ATOM 796 N N . ASP A 1 100 ? 8.124 5.959 -5.814 1.00 79.25 100 ASP A N 1
ATOM 797 C CA . ASP A 1 100 ? 8.564 6.901 -4.806 1.00 79.25 100 ASP A CA 1
ATOM 798 C C . ASP A 1 100 ? 8.038 8.302 -5.134 1.00 79.25 100 ASP A C 1
ATOM 800 O O . ASP A 1 100 ? 8.018 8.737 -6.285 1.00 79.25 100 ASP A O 1
ATOM 804 N N . ASN A 1 101 ? 7.555 9.009 -4.116 1.00 69.94 101 ASN A N 1
ATOM 805 C CA . ASN A 1 101 ? 7.108 10.390 -4.279 1.00 69.94 101 ASN A CA 1
ATOM 806 C C . ASN A 1 101 ? 8.266 11.363 -4.017 1.00 69.94 101 ASN A C 1
ATOM 808 O O . ASN A 1 101 ? 9.317 10.968 -3.519 1.00 69.94 101 ASN A O 1
ATOM 812 N N . ASN A 1 102 ? 8.042 12.660 -4.262 1.00 58.28 102 ASN A N 1
ATOM 813 C CA . ASN A 1 102 ? 9.037 13.726 -4.049 1.00 58.28 102 ASN A CA 1
ATOM 814 C C . ASN A 1 102 ? 9.657 13.774 -2.634 1.00 58.28 102 ASN A C 1
ATOM 816 O O . ASN A 1 102 ? 10.633 14.489 -2.430 1.00 58.28 102 ASN A O 1
ATOM 820 N N . TYR A 1 103 ? 9.105 13.056 -1.651 1.00 62.94 103 TYR A N 1
ATOM 821 C CA . TYR A 1 103 ? 9.589 13.040 -0.271 1.00 62.94 103 TYR A CA 1
ATOM 822 C C . TYR A 1 103 ? 10.321 11.750 0.124 1.00 62.94 103 TYR A C 1
ATOM 824 O O . TYR A 1 103 ? 10.721 11.631 1.281 1.00 62.94 103 TYR A O 1
ATOM 832 N N . GLY A 1 104 ? 10.476 10.773 -0.774 1.00 75.62 104 GLY A N 1
ATOM 833 C CA . GLY A 1 104 ? 11.252 9.562 -0.485 1.00 75.62 104 GLY A CA 1
ATOM 834 C C . GLY A 1 104 ? 10.637 8.642 0.573 1.00 75.62 104 GLY A C 1
ATOM 835 O O . GLY A 1 104 ? 11.337 7.854 1.210 1.00 75.62 104 GLY A O 1
ATOM 836 N N . LYS A 1 105 ? 9.338 8.793 0.866 1.00 79.62 105 LYS A N 1
ATOM 837 C CA . LYS A 1 105 ? 8.709 8.134 2.025 1.00 79.62 105 LYS A CA 1
ATOM 838 C C . LYS A 1 105 ? 8.637 6.622 1.851 1.00 79.62 105 LYS A C 1
ATOM 840 O O . LYS A 1 105 ? 8.850 5.889 2.816 1.00 79.62 105 LYS A O 1
ATOM 845 N N . VAL A 1 106 ? 8.290 6.163 0.648 1.00 84.25 106 VAL A N 1
ATOM 846 C CA . VAL A 1 106 ? 8.107 4.731 0.392 1.00 84.25 106 VAL A CA 1
ATOM 847 C C . VAL A 1 106 ? 9.466 4.064 0.260 1.00 84.25 106 VAL A C 1
ATOM 849 O O . VAL A 1 106 ? 9.711 3.079 0.951 1.00 84.25 106 VAL A O 1
ATOM 852 N N . SER A 1 107 ? 10.385 4.653 -0.512 1.00 84.81 107 SER A N 1
ATOM 853 C CA . SER A 1 107 ? 11.746 4.119 -0.639 1.00 84.81 107 SER A CA 1
ATOM 854 C C . SER A 1 107 ? 12.507 4.133 0.687 1.00 84.81 107 SER A C 1
ATOM 856 O O . SER A 1 107 ? 13.205 3.172 1.001 1.00 84.81 107 SER A O 1
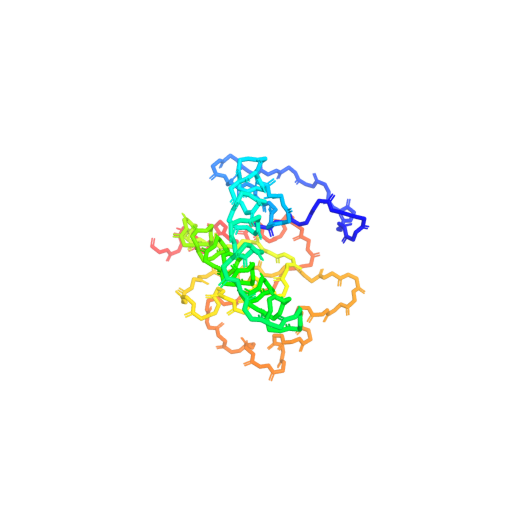ATOM 858 N N . GLY A 1 108 ? 12.345 5.179 1.504 1.00 89.25 108 GLY A N 1
ATOM 859 C CA . GLY A 1 108 ? 12.971 5.286 2.818 1.00 89.25 108 GLY A CA 1
ATOM 860 C C . GLY A 1 108 ? 12.500 4.192 3.773 1.00 89.25 108 GLY A C 1
ATOM 861 O O . GLY A 1 108 ? 13.324 3.544 4.419 1.00 89.25 108 GLY A O 1
ATOM 862 N N . PHE A 1 109 ? 11.189 3.938 3.821 1.00 91.62 109 PHE A N 1
ATOM 863 C CA . PHE A 1 109 ? 10.640 2.831 4.603 1.00 91.62 109 PHE A CA 1
ATOM 864 C C . PHE A 1 109 ? 11.096 1.475 4.057 1.00 91.62 109 PHE A C 1
ATOM 866 O O . PHE A 1 109 ? 11.523 0.613 4.827 1.00 91.62 109 PHE A O 1
ATOM 873 N N . ALA A 1 110 ? 11.035 1.291 2.736 1.00 91.81 110 ALA A N 1
ATOM 874 C CA . ALA A 1 110 ? 11.424 0.046 2.097 1.00 91.81 110 ALA A CA 1
ATOM 875 C C . ALA A 1 110 ? 12.889 -0.287 2.383 1.00 91.81 110 ALA A C 1
ATOM 877 O O . ALA A 1 110 ? 13.175 -1.351 2.922 1.00 91.81 110 ALA A O 1
ATOM 878 N N . ARG A 1 111 ? 13.804 0.660 2.155 1.00 92.25 111 ARG A N 1
ATOM 879 C CA . ARG A 1 111 ? 15.238 0.502 2.435 1.00 92.25 111 ARG A CA 1
ATOM 880 C C . ARG A 1 111 ? 15.518 0.094 3.880 1.00 92.25 111 ARG A C 1
ATOM 882 O O . ARG A 1 111 ? 16.427 -0.692 4.110 1.00 92.25 111 ARG A O 1
ATOM 889 N N . GLN A 1 112 ? 14.756 0.623 4.834 1.00 94.75 112 GLN A N 1
ATOM 890 C CA . GLN A 1 112 ? 14.967 0.330 6.249 1.00 94.75 112 GLN A CA 1
ATOM 891 C C . GLN A 1 112 ? 14.423 -1.044 6.670 1.00 94.75 112 GLN A C 1
ATOM 893 O O . GLN A 1 112 ? 15.009 -1.671 7.549 1.00 94.75 112 GLN A O 1
ATOM 898 N N . TRP A 1 113 ? 13.307 -1.499 6.087 1.00 94.75 113 TRP A N 1
ATOM 899 C CA . TRP A 1 113 ? 12.536 -2.616 6.656 1.00 94.75 113 TRP A CA 1
ATOM 900 C C . TRP A 1 113 ? 12.193 -3.755 5.697 1.00 94.75 113 TRP A C 1
ATOM 902 O O . TRP A 1 113 ? 11.983 -4.872 6.152 1.00 94.75 113 TRP A O 1
ATOM 912 N N . THR A 1 114 ? 12.052 -3.487 4.400 1.00 95.00 114 THR A N 1
ATOM 913 C CA . THR A 1 114 ? 11.434 -4.432 3.441 1.00 95.00 114 THR A CA 1
ATOM 914 C C . THR A 1 114 ? 12.170 -4.509 2.102 1.00 95.00 114 THR A C 1
ATOM 916 O O . THR A 1 114 ? 11.674 -5.107 1.156 1.00 95.00 114 THR A O 1
ATOM 919 N N . GLY A 1 115 ? 13.367 -3.930 2.002 1.00 90.31 115 GLY A N 1
ATOM 920 C CA . GLY A 1 115 ? 14.128 -3.850 0.753 1.00 90.31 115 GLY A CA 1
ATOM 921 C C . GLY A 1 115 ? 14.657 -5.195 0.254 1.00 90.31 115 GLY A C 1
ATOM 922 O O . GLY A 1 115 ? 15.062 -5.290 -0.897 1.00 90.31 115 GLY A O 1
ATOM 923 N N . ASN A 1 116 ? 14.647 -6.225 1.100 1.00 93.56 116 ASN A N 1
ATOM 924 C CA . ASN A 1 116 ? 15.014 -7.598 0.762 1.00 93.56 116 ASN A CA 1
ATOM 925 C C . ASN A 1 116 ? 13.809 -8.486 0.406 1.00 93.56 116 ASN A C 1
ATOM 927 O O . ASN A 1 116 ? 13.998 -9.674 0.165 1.00 93.56 116 ASN A O 1
ATOM 931 N N . TYR A 1 117 ? 12.583 -7.953 0.415 1.00 95.69 117 TYR A N 1
ATOM 932 C CA . TYR A 1 117 ? 11.407 -8.716 0.010 1.00 95.69 117 TYR A CA 1
ATOM 933 C C . TYR A 1 117 ? 11.438 -8.947 -1.506 1.00 95.69 117 TYR A C 1
ATOM 935 O O . TYR A 1 117 ? 11.460 -7.997 -2.288 1.00 95.69 117 TYR A O 1
ATOM 943 N N . GLU A 1 118 ? 11.446 -10.214 -1.923 1.00 94.69 118 GLU A N 1
ATOM 944 C CA . GLU A 1 118 ? 11.659 -10.612 -3.320 1.00 94.69 118 GLU A CA 1
ATOM 945 C C . GLU A 1 118 ? 10.587 -10.064 -4.269 1.00 94.69 118 GLU A C 1
ATOM 947 O O . GLU A 1 118 ? 10.902 -9.683 -5.395 1.00 94.69 118 GLU A O 1
ATOM 952 N N . GLY A 1 119 ? 9.341 -9.954 -3.804 1.00 94.06 119 GLY A N 1
ATOM 953 C CA . GLY A 1 119 ? 8.231 -9.399 -4.576 1.00 94.06 119 GLY A CA 1
ATOM 954 C C . GLY A 1 119 ? 8.202 -7.868 -4.654 1.00 94.06 119 GLY A C 1
ATOM 955 O O . GLY A 1 119 ? 7.256 -7.326 -5.218 1.00 94.06 119 GLY A O 1
ATOM 956 N N . TYR A 1 120 ? 9.170 -7.151 -4.072 1.00 95.25 120 TYR A N 1
ATOM 957 C CA . TYR A 1 120 ? 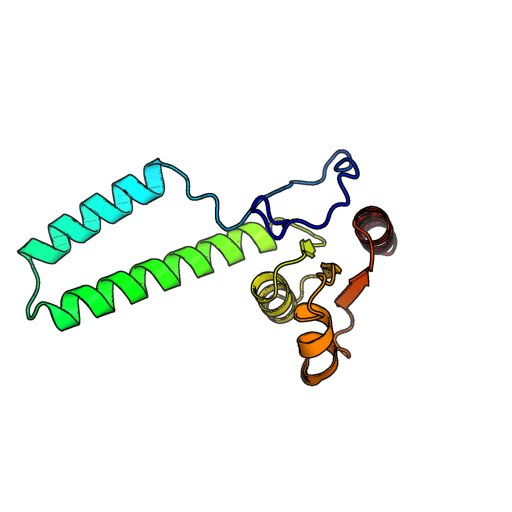9.216 -5.687 -4.110 1.00 95.25 120 TYR A CA 1
ATOM 958 C C . TYR A 1 120 ? 10.151 -5.167 -5.203 1.00 95.25 120 TYR A C 1
ATOM 960 O O . TYR A 1 120 ? 11.297 -5.600 -5.350 1.00 95.25 120 TYR A O 1
ATOM 968 N N . ARG A 1 121 ? 9.670 -4.167 -5.940 1.00 94.38 121 ARG A N 1
ATOM 969 C CA . ARG A 1 121 ? 10.458 -3.348 -6.866 1.00 94.38 121 ARG A CA 1
ATOM 970 C C . ARG A 1 121 ? 10.150 -1.874 -6.628 1.00 94.38 121 ARG A C 1
ATOM 972 O O . ARG A 1 121 ? 9.059 -1.519 -6.187 1.00 94.38 121 ARG A O 1
ATOM 979 N N . SER A 1 122 ? 11.092 -1.001 -6.957 1.00 92.62 122 SER A N 1
ATOM 980 C CA . SER A 1 122 ? 10.885 0.450 -6.948 1.00 92.62 122 SER A CA 1
ATOM 981 C C . SER A 1 122 ? 10.977 1.012 -8.357 1.00 92.62 122 SER A C 1
ATOM 983 O O . SER A 1 122 ? 11.801 0.543 -9.136 1.00 92.62 122 SER A O 1
ATOM 985 N N . ALA A 1 123 ? 10.200 2.051 -8.639 1.00 91.06 123 ALA A N 1
ATOM 986 C CA . ALA A 1 123 ? 10.263 2.810 -9.882 1.00 91.06 123 ALA A CA 1
ATOM 987 C C . ALA A 1 123 ? 10.261 4.317 -9.593 1.00 91.06 123 ALA A C 1
ATOM 989 O O . ALA A 1 123 ? 9.630 4.780 -8.636 1.00 91.06 123 ALA A O 1
ATOM 990 N N . ALA A 1 124 ? 10.951 5.085 -10.434 1.00 85.56 124 ALA A N 1
ATOM 991 C CA . ALA A 1 124 ? 10.982 6.543 -10.374 1.00 85.56 124 ALA A CA 1
ATOM 992 C C . ALA A 1 124 ? 9.822 7.176 -11.155 1.00 85.56 124 ALA A C 1
ATOM 994 O O . ALA A 1 124 ? 9.363 8.267 -10.813 1.00 85.56 124 ALA A O 1
ATOM 995 N N . THR A 1 125 ? 9.336 6.498 -12.199 1.00 85.88 125 THR A N 1
ATOM 996 C CA . THR A 1 125 ? 8.243 6.992 -13.050 1.00 85.88 125 THR A CA 1
ATOM 997 C C . THR A 1 125 ? 7.111 5.986 -13.164 1.00 85.88 125 THR A C 1
ATOM 999 O O . THR A 1 125 ? 7.289 4.781 -12.983 1.00 85.88 125 THR A O 1
ATOM 1002 N N . ARG A 1 126 ? 5.912 6.482 -13.480 1.00 85.88 126 ARG A N 1
ATOM 1003 C CA . ARG A 1 126 ? 4.718 5.648 -13.630 1.00 85.88 126 ARG A CA 1
ATOM 1004 C C . ARG A 1 126 ? 4.846 4.703 -14.822 1.00 85.88 126 ARG A C 1
ATOM 1006 O O . ARG A 1 126 ? 4.391 3.568 -14.726 1.00 85.88 126 ARG A O 1
ATOM 1013 N N . ALA A 1 127 ? 5.462 5.166 -15.910 1.00 86.12 127 ALA A N 1
ATOM 1014 C CA . ALA A 1 127 ? 5.752 4.347 -17.084 1.00 86.12 127 ALA A CA 1
ATOM 1015 C C . ALA A 1 127 ? 6.662 3.162 -16.725 1.00 86.12 127 ALA A C 1
ATOM 1017 O O . ALA A 1 127 ? 6.267 2.014 -16.912 1.00 86.12 127 ALA A O 1
ATOM 1018 N N . GLU A 1 128 ? 7.803 3.439 -16.090 1.00 89.50 128 GLU A N 1
ATOM 1019 C CA . GLU A 1 128 ? 8.736 2.417 -15.596 1.00 89.50 128 GLU A CA 1
ATOM 1020 C C . GLU A 1 128 ? 8.044 1.428 -14.647 1.00 89.50 128 GLU A C 1
ATOM 1022 O O . GLU A 1 128 ? 8.224 0.218 -14.757 1.00 89.50 128 GLU A O 1
ATOM 1027 N N . ALA A 1 129 ? 7.188 1.919 -13.745 1.00 91.00 129 ALA A N 1
ATOM 1028 C CA . ALA A 1 129 ? 6.476 1.047 -12.819 1.00 91.00 129 ALA A CA 1
ATOM 1029 C C . ALA A 1 129 ? 5.545 0.054 -13.525 1.00 91.00 129 ALA A C 1
ATOM 1031 O O . ALA A 1 129 ? 5.422 -1.091 -13.088 1.00 91.00 129 ALA A O 1
ATOM 1032 N N . PHE A 1 130 ? 4.884 0.482 -14.604 1.00 89.69 130 PHE A N 1
ATOM 1033 C CA . PHE A 1 130 ? 4.057 -0.413 -15.406 1.00 89.69 130 PHE A CA 1
ATOM 1034 C C . PHE A 1 130 ? 4.892 -1.389 -16.228 1.00 89.69 130 PHE A C 1
ATOM 1036 O O . PHE A 1 130 ? 4.504 -2.548 -16.328 1.00 89.69 130 PHE A O 1
ATOM 1043 N N . GLU A 1 131 ? 6.029 -0.966 -16.776 1.00 90.81 131 GLU A N 1
ATOM 1044 C CA . GLU A 1 131 ? 6.938 -1.860 -17.503 1.00 90.81 131 GLU A CA 1
ATOM 1045 C C . GLU A 1 131 ? 7.446 -2.993 -16.605 1.00 90.81 131 GLU A C 1
ATOM 1047 O O . GLU A 1 131 ? 7.321 -4.163 -16.972 1.00 90.81 131 GLU A O 1
ATOM 1052 N N . ILE A 1 132 ? 7.914 -2.663 -15.396 1.00 92.75 132 ILE A N 1
ATOM 1053 C CA . ILE A 1 132 ? 8.352 -3.650 -14.397 1.00 92.75 132 ILE A CA 1
ATOM 1054 C C . ILE A 1 132 ? 7.198 -4.591 -14.029 1.00 92.75 132 ILE A C 1
ATOM 1056 O O . ILE A 1 132 ? 7.356 -5.809 -14.062 1.00 92.75 132 ILE A O 1
ATOM 1060 N N . ALA A 1 133 ? 6.013 -4.044 -13.736 1.00 91.81 133 ALA A N 1
ATOM 1061 C CA . ALA A 1 133 ? 4.860 -4.856 -13.354 1.00 91.81 133 ALA A CA 1
ATOM 1062 C C . ALA A 1 133 ? 4.399 -5.806 -14.475 1.00 91.81 133 ALA A C 1
ATOM 1064 O O . ALA A 1 133 ? 4.000 -6.939 -14.204 1.00 91.81 133 ALA A O 1
ATOM 1065 N N . CYS A 1 134 ? 4.448 -5.365 -15.734 1.00 89.06 134 CYS A N 1
ATOM 1066 C CA . CYS A 1 134 ? 4.137 -6.205 -16.889 1.00 89.06 134 CYS A CA 1
ATOM 1067 C C . CYS A 1 134 ? 5.183 -7.308 -17.093 1.00 89.06 134 CYS A C 1
ATOM 1069 O O . CYS A 1 134 ? 4.810 -8.433 -17.428 1.00 89.06 134 CYS A O 1
ATOM 1071 N N . ALA A 1 135 ? 6.466 -7.012 -16.869 1.00 89.00 135 ALA A N 1
ATOM 1072 C CA . ALA A 1 135 ? 7.531 -8.009 -16.935 1.00 89.00 135 ALA A CA 1
ATOM 1073 C C . ALA A 1 135 ? 7.337 -9.111 -15.877 1.00 89.00 135 ALA A C 1
ATOM 1075 O O . ALA A 1 135 ? 7.380 -10.293 -16.217 1.00 89.00 135 ALA A O 1
ATOM 1076 N N . ASP A 1 136 ? 7.007 -8.739 -14.636 1.00 85.62 136 ASP A N 1
ATOM 1077 C CA . ASP A 1 136 ? 6.741 -9.690 -13.544 1.00 85.62 136 ASP A CA 1
ATOM 1078 C C . ASP A 1 136 ? 5.518 -10.592 -13.822 1.00 85.62 136 ASP A C 1
ATOM 1080 O O . ASP A 1 136 ? 5.463 -11.746 -13.391 1.00 85.62 136 ASP A O 1
ATOM 1084 N N . LEU A 1 137 ? 4.529 -10.098 -14.578 1.00 84.12 137 LEU A N 1
ATOM 1085 C CA . LEU A 1 137 ? 3.364 -10.890 -14.993 1.00 84.12 137 LEU A CA 1
ATOM 1086 C C . LEU A 1 137 ? 3.682 -11.924 -16.080 1.00 84.12 137 LEU A C 1
ATOM 1088 O O . LEU A 1 137 ? 2.989 -12.941 -16.144 1.00 84.12 137 LEU A O 1
ATOM 1092 N N . GLY A 1 138 ? 4.666 -11.644 -16.939 1.00 73.06 138 GLY A N 1
ATOM 1093 C CA . GLY A 1 138 ? 5.085 -12.518 -18.039 1.00 73.06 138 GLY A CA 1
ATOM 1094 C C . GLY A 1 138 ? 6.207 -13.496 -17.681 1.00 73.06 138 GLY A C 1
ATOM 1095 O O . GLY A 1 138 ? 6.443 -14.438 -18.431 1.00 73.06 138 GLY A O 1
ATOM 1096 N N . ALA A 1 139 ? 6.888 -13.285 -16.553 1.00 60.34 139 ALA A N 1
ATOM 1097 C CA . ALA A 1 139 ? 7.968 -14.140 -16.060 1.00 60.34 139 ALA A CA 1
ATOM 1098 C C . ALA A 1 139 ? 7.490 -15.352 -15.227 1.00 60.34 139 ALA A C 1
ATOM 1100 O O . ALA A 1 139 ? 8.328 -16.125 -14.766 1.00 60.34 139 ALA A O 1
ATOM 1101 N N . ASN A 1 140 ? 6.172 -15.510 -15.034 1.00 47.53 140 ASN A N 1
ATOM 1102 C CA . ASN A 1 140 ? 5.536 -16.559 -14.223 1.00 47.53 140 ASN A CA 1
ATOM 1103 C C . ASN A 1 140 ? 4.764 -17.576 -15.067 1.00 47.53 140 ASN A C 1
ATOM 1105 O O . ASN A 1 140 ? 3.915 -17.131 -15.87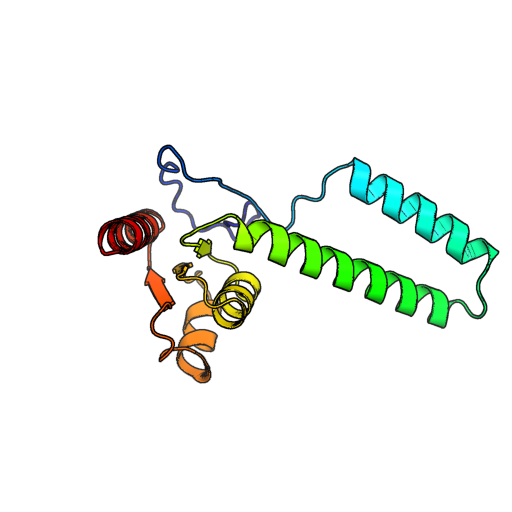6 1.00 47.53 140 ASN A O 1
#